Protein AF-A0A3B0WI67-F1 (afdb_monomer_lite)

InterPro domains:
  IPR000100 Ribonuclease P [PF00825] (2-57)
  IPR000100 Ribonuclease P [PTHR33992] (1-70)
  IPR000100 Rib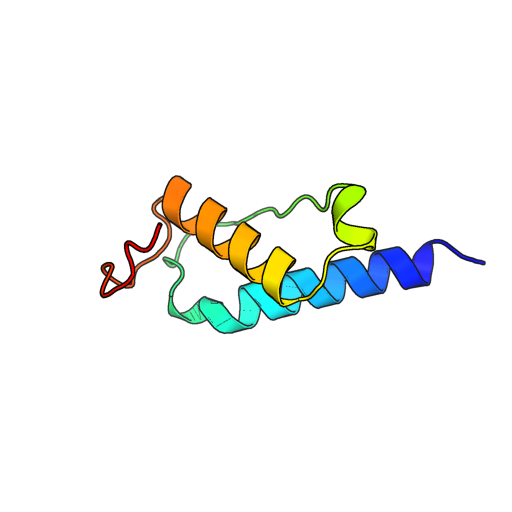onuclease P [TIGR00188] (1-60)
  IPR014721 Small ribosomal subunit protein uS5 domain 2-type fold, subgroup [G3DSA:3.30.230.10] (1-65)
  IPR020539 Ribonuclease P, conserved site [PS00648] (1-15)
  IPR020568 Ribosomal protein uS5 domain 2-type superfamily [SSF54211] (2-60)

Sequence (71 aa):
MGNAVVRNRVKRLLREAVRCHLDDIELGWDCIWIARPRLSRASFAEVETAVLQLLRQSKLLTVSERTEKKM

pLDDT: mean 84.53, std 14.32, range [38.22, 95.62]

Radius of gyration: 13.47 Å; chains: 1; bounding box: 28×22×44 Å

Structure (mmCIF, N/CA/C/O backbone):
data_AF-A0A3B0WI67-F1
#
_entry.id   AF-A0A3B0WI67-F1
#
loop_
_atom_site.group_PDB
_atom_site.id
_atom_site.type_symbol
_atom_site.label_atom_id
_atom_site.label_alt_id
_atom_site.label_comp_id
_atom_site.label_asym_id
_atom_site.label_entity_id
_atom_site.label_seq_id
_atom_site.pdbx_PDB_ins_code
_atom_site.Cartn_x
_atom_site.Cartn_y
_atom_site.Cartn_z
_atom_site.occupancy
_atom_site.B_iso_or_equiv
_atom_site.auth_seq_id
_atom_site.auth_comp_id
_atom_site.auth_asym_id
_atom_site.auth_atom_id
_atom_site.pdbx_PDB_model_num
ATOM 1 N N . MET A 1 1 ? 10.186 -2.643 -26.060 1.00 51.31 1 MET A N 1
ATOM 2 C CA . MET A 1 1 ? 10.475 -3.402 -24.822 1.00 51.31 1 MET A CA 1
ATOM 3 C C . MET A 1 1 ? 11.079 -2.434 -23.806 1.00 51.31 1 MET A C 1
ATOM 5 O O . MET A 1 1 ? 12.168 -1.957 -24.057 1.00 51.31 1 MET A O 1
ATOM 9 N N . GLY A 1 2 ? 10.378 -2.016 -22.745 1.00 56.69 2 GLY A N 1
ATOM 10 C CA . GLY A 1 2 ? 10.978 -1.047 -21.798 1.00 56.69 2 GLY A CA 1
ATOM 11 C C . GLY A 1 2 ? 10.073 -0.574 -20.660 1.00 56.69 2 GLY A C 1
ATOM 12 O O . GLY A 1 2 ? 10.515 -0.454 -19.526 1.00 56.69 2 GLY A O 1
ATOM 13 N N . ASN A 1 3 ? 8.770 -0.421 -20.903 1.00 78.94 3 ASN A N 1
ATOM 14 C CA . ASN A 1 3 ? 7.862 0.104 -19.871 1.00 78.94 3 ASN A CA 1
ATOM 15 C C . ASN A 1 3 ? 7.188 -0.974 -19.010 1.00 78.94 3 ASN A C 1
ATOM 17 O O . ASN A 1 3 ? 6.767 -0.689 -17.892 1.00 78.94 3 ASN A O 1
ATOM 21 N N . ALA A 1 4 ? 7.094 -2.222 -19.480 1.00 87.06 4 ALA A N 1
ATOM 22 C CA . ALA A 1 4 ? 6.438 -3.293 -18.724 1.00 87.06 4 ALA A CA 1
ATOM 23 C C . ALA A 1 4 ? 7.181 -3.630 -17.420 1.00 87.06 4 ALA A C 1
ATOM 25 O O . ALA A 1 4 ? 6.548 -3.742 -16.375 1.00 87.06 4 ALA A O 1
ATOM 26 N N . VAL A 1 5 ? 8.514 -3.706 -17.466 1.00 89.62 5 VAL A N 1
ATOM 27 C CA . VAL A 1 5 ? 9.354 -4.018 -16.298 1.00 89.62 5 VAL A CA 1
ATOM 28 C C . VAL A 1 5 ? 9.241 -2.927 -15.236 1.00 89.62 5 VAL A C 1
ATOM 30 O O . VAL A 1 5 ? 9.001 -3.234 -14.072 1.00 89.62 5 VAL A O 1
ATOM 33 N N . VAL A 1 6 ? 9.323 -1.653 -15.634 1.00 90.19 6 VAL A N 1
ATOM 34 C CA . VAL A 1 6 ? 9.194 -0.518 -14.708 1.00 90.19 6 VAL A CA 1
ATOM 35 C C . VAL A 1 6 ? 7.802 -0.485 -14.074 1.00 90.19 6 VAL A C 1
ATOM 37 O O . VAL A 1 6 ? 7.689 -0.382 -12.855 1.00 90.19 6 VAL A O 1
ATOM 40 N N . ARG A 1 7 ? 6.734 -0.661 -14.867 1.00 88.62 7 ARG A N 1
ATOM 41 C CA . ARG A 1 7 ? 5.358 -0.737 -14.342 1.00 88.62 7 ARG A CA 1
ATOM 42 C C . ARG A 1 7 ? 5.175 -1.910 -13.381 1.00 88.62 7 ARG A C 1
ATOM 44 O O . ARG A 1 7 ? 4.560 -1.741 -12.333 1.00 88.62 7 ARG A O 1
ATOM 51 N N . ASN A 1 8 ? 5.719 -3.082 -13.706 1.00 92.44 8 ASN A N 1
ATOM 52 C CA . ASN A 1 8 ? 5.614 -4.268 -12.858 1.00 92.44 8 ASN A CA 1
ATOM 53 C C . ASN A 1 8 ? 6.414 -4.113 -11.563 1.00 92.44 8 ASN A C 1
ATOM 55 O O . ASN A 1 8 ? 5.914 -4.484 -10.505 1.00 92.44 8 ASN A O 1
ATOM 59 N N . ARG A 1 9 ? 7.609 -3.509 -11.626 1.00 91.88 9 ARG A N 1
ATOM 60 C CA . ARG A 1 9 ? 8.398 -3.142 -10.443 1.00 91.88 9 ARG A CA 1
ATOM 61 C C . ARG A 1 9 ? 7.591 -2.230 -9.527 1.00 91.88 9 ARG A C 1
ATOM 63 O O . ARG A 1 9 ? 7.488 -2.518 -8.343 1.00 91.88 9 ARG A O 1
ATOM 70 N N . VAL A 1 10 ? 6.991 -1.176 -10.077 1.00 92.75 10 VAL A N 1
ATOM 71 C CA . VAL A 1 10 ? 6.188 -0.218 -9.307 1.00 92.75 10 VAL A CA 1
ATOM 72 C C . VAL A 1 10 ? 4.962 -0.888 -8.683 1.00 92.75 10 VAL A C 1
ATOM 74 O O . VAL A 1 10 ? 4.737 -0.743 -7.485 1.00 92.75 10 VAL A O 1
ATOM 77 N N . LYS A 1 11 ? 4.215 -1.693 -9.453 1.00 91.88 11 LYS A N 1
ATOM 78 C CA . LYS A 1 11 ? 3.091 -2.485 -8.926 1.00 91.88 11 LYS A CA 1
ATOM 79 C C . LYS A 1 11 ? 3.528 -3.436 -7.810 1.00 91.88 11 LYS A C 1
ATOM 81 O O . LYS A 1 11 ? 2.781 -3.614 -6.857 1.00 91.88 11 LYS A O 1
ATOM 86 N N . ARG A 1 12 ? 4.701 -4.069 -7.937 1.00 93.56 12 ARG A N 1
ATOM 87 C CA . ARG A 1 12 ? 5.239 -4.980 -6.919 1.00 93.56 12 ARG A CA 1
ATOM 88 C C . ARG A 1 12 ? 5.624 -4.223 -5.654 1.00 93.56 12 ARG A C 1
ATOM 90 O O . ARG A 1 12 ? 5.175 -4.615 -4.594 1.00 93.56 12 ARG A O 1
ATOM 97 N N . LEU A 1 13 ? 6.384 -3.134 -5.772 1.00 93.69 13 LEU A N 1
ATOM 98 C CA . LEU A 1 13 ? 6.775 -2.305 -4.628 1.00 93.69 13 LEU A CA 1
ATOM 99 C C . LEU A 1 13 ? 5.562 -1.823 -3.840 1.00 93.69 13 LEU A C 1
ATOM 101 O O . LEU A 1 13 ? 5.544 -1.936 -2.623 1.00 93.69 13 LEU A O 1
ATOM 105 N N . LEU A 1 14 ? 4.544 -1.328 -4.543 1.00 93.44 14 LEU A N 1
ATOM 106 C CA . LEU A 1 14 ? 3.359 -0.789 -3.898 1.00 93.44 14 LEU A CA 1
ATOM 107 C C . LEU A 1 14 ? 2.510 -1.887 -3.241 1.00 93.44 14 LEU A C 1
ATOM 109 O O . LEU A 1 14 ? 2.044 -1.701 -2.124 1.00 93.44 14 LEU A O 1
ATOM 113 N N . ARG A 1 15 ? 2.372 -3.055 -3.884 1.00 93.62 15 ARG A N 1
ATOM 114 C CA . ARG A 1 15 ? 1.723 -4.219 -3.260 1.00 93.62 15 ARG A CA 1
ATOM 115 C C . ARG A 1 15 ? 2.463 -4.698 -2.019 1.00 93.62 15 ARG A C 1
ATOM 117 O O . ARG A 1 15 ? 1.808 -4.973 -1.029 1.00 93.62 15 ARG A O 1
ATOM 124 N N . GLU A 1 16 ? 3.789 -4.787 -2.066 1.00 95.62 16 GLU A N 1
ATOM 125 C CA . GLU A 1 16 ? 4.578 -5.201 -0.903 1.00 95.62 16 GLU A CA 1
ATOM 126 C C . GLU A 1 16 ? 4.475 -4.188 0.238 1.00 95.62 16 GLU A C 1
ATOM 128 O O . GLU A 1 16 ? 4.251 -4.592 1.371 1.00 95.62 16 GLU A O 1
ATOM 133 N N . ALA A 1 17 ? 4.555 -2.887 -0.060 1.00 94.25 17 ALA A N 1
ATOM 134 C 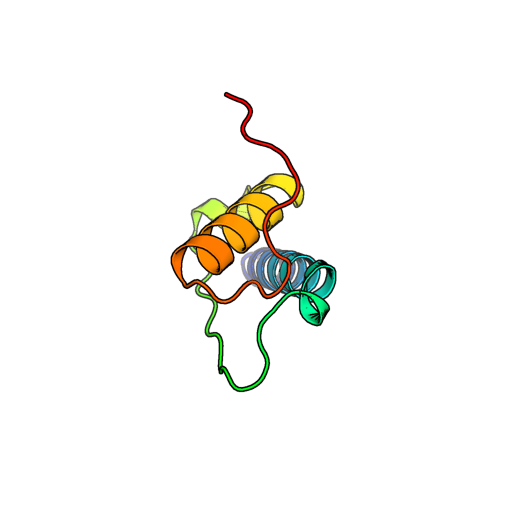CA . ALA A 1 17 ? 4.409 -1.843 0.951 1.00 94.25 17 ALA A CA 1
ATOM 135 C C . ALA A 1 17 ? 3.045 -1.925 1.650 1.00 94.25 17 ALA A C 1
ATOM 137 O O . ALA A 1 17 ? 2.985 -1.875 2.868 1.00 94.25 17 ALA A O 1
ATOM 138 N N . VAL A 1 18 ? 1.954 -2.120 0.902 1.00 92.81 18 VAL A N 1
ATOM 139 C CA . VAL A 1 18 ? 0.620 -2.301 1.499 1.00 92.81 18 VAL A CA 1
ATOM 140 C C . VAL A 1 18 ? 0.519 -3.629 2.253 1.00 92.81 18 VAL A C 1
ATOM 142 O O . VAL A 1 18 ? -0.037 -3.664 3.342 1.00 92.81 18 VAL A O 1
ATOM 145 N N . ARG A 1 19 ? 1.081 -4.720 1.715 1.00 92.56 19 ARG A N 1
ATOM 146 C CA . ARG A 1 19 ? 1.045 -6.053 2.338 1.00 92.56 19 ARG A CA 1
ATOM 147 C C . ARG A 1 19 ? 1.714 -6.071 3.714 1.00 92.56 19 ARG A C 1
ATOM 149 O O . ARG A 1 19 ? 1.222 -6.770 4.589 1.00 92.56 19 ARG A O 1
ATOM 156 N N . CYS A 1 20 ? 2.810 -5.333 3.902 1.00 92.31 20 CYS A N 1
ATOM 157 C CA . CYS A 1 20 ? 3.505 -5.244 5.191 1.00 92.31 20 CYS A CA 1
ATOM 158 C C . CYS A 1 20 ? 2.658 -4.618 6.308 1.00 92.31 20 CYS A C 1
ATOM 160 O O . CYS A 1 20 ? 2.926 -4.897 7.467 1.00 92.31 20 CYS A O 1
ATOM 162 N N . HIS A 1 21 ? 1.656 -3.808 5.954 1.00 90.38 21 HIS A N 1
ATOM 163 C CA . HIS A 1 21 ? 0.808 -3.065 6.893 1.00 90.38 21 HIS A CA 1
ATOM 164 C C . HIS A 1 21 ? -0.668 -3.454 6.761 1.00 90.38 21 HIS A C 1
ATOM 166 O O . HIS A 1 21 ? -1.541 -2.717 7.200 1.00 90.38 21 HIS A O 1
ATOM 172 N N . LEU A 1 22 ? -0.976 -4.582 6.109 1.00 88.56 22 LEU A N 1
ATOM 173 C CA . LEU A 1 22 ? -2.359 -4.967 5.812 1.00 88.56 22 LEU A CA 1
ATOM 174 C C . LEU A 1 22 ? -3.166 -5.232 7.089 1.00 88.56 22 LEU A C 1
ATOM 176 O O . LEU A 1 22 ? -4.339 -4.877 7.143 1.00 88.56 22 LEU A O 1
ATOM 180 N N . ASP A 1 23 ? -2.519 -5.800 8.107 1.00 89.00 23 ASP A N 1
ATOM 181 C CA . ASP A 1 23 ? -3.121 -6.076 9.416 1.00 89.00 23 ASP A CA 1
ATOM 182 C C . ASP A 1 23 ? -3.415 -4.788 10.211 1.00 89.00 23 ASP A C 1
ATOM 184 O O . ASP A 1 23 ? -4.273 -4.781 11.094 1.00 89.00 23 ASP A O 1
ATOM 188 N N . ASP A 1 24 ? -2.750 -3.686 9.854 1.00 88.75 24 ASP A N 1
ATOM 189 C CA . ASP A 1 24 ? -2.904 -2.373 10.484 1.00 88.75 24 ASP A CA 1
ATOM 190 C C . ASP A 1 24 ? -3.940 -1.490 9.766 1.00 88.75 24 ASP A C 1
ATOM 192 O O . ASP A 1 24 ? -4.205 -0.368 10.204 1.00 88.75 24 ASP A O 1
ATOM 196 N N . ILE A 1 25 ? -4.509 -1.957 8.649 1.00 88.81 25 ILE 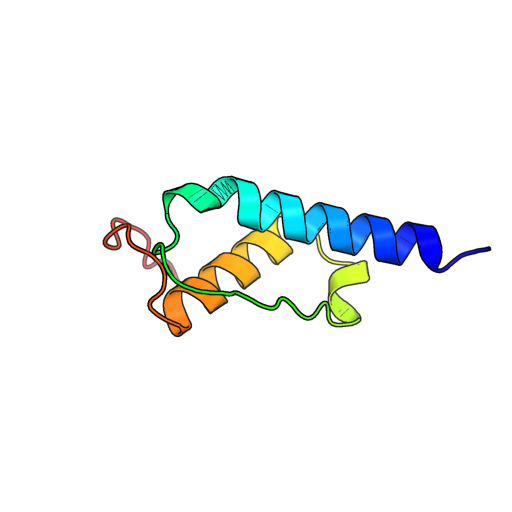A N 1
ATOM 197 C CA . ILE A 1 25 ? -5.523 -1.233 7.872 1.00 88.81 25 ILE A CA 1
ATOM 198 C C . ILE A 1 25 ? -6.921 -1.653 8.332 1.00 88.81 25 ILE A C 1
ATOM 200 O O . ILE A 1 25 ? -7.216 -2.834 8.504 1.00 88.81 25 ILE A O 1
ATOM 204 N N . GLU A 1 26 ? -7.811 -0.676 8.501 1.00 88.06 26 GLU A N 1
ATOM 205 C CA . GLU A 1 26 ? -9.204 -0.918 8.867 1.00 88.06 26 GLU A CA 1
ATOM 206 C C . GLU A 1 26 ? -9.924 -1.760 7.803 1.00 88.06 26 GLU A C 1
ATOM 208 O O . GLU A 1 26 ? -9.893 -1.467 6.604 1.00 88.06 26 GLU A O 1
ATOM 213 N N . LEU A 1 27 ? -10.594 -2.821 8.255 1.00 86.06 27 LEU A N 1
ATOM 214 C CA . LEU A 1 27 ? -11.385 -3.694 7.393 1.00 86.06 27 LEU A CA 1
ATOM 215 C C . LEU A 1 27 ? -12.664 -2.988 6.917 1.00 86.06 27 LEU A C 1
ATOM 217 O O . LEU A 1 27 ? -13.226 -2.152 7.616 1.00 86.06 27 LEU A O 1
ATOM 221 N N . GLY A 1 28 ? -13.167 -3.385 5.744 1.00 87.25 28 GLY A N 1
ATOM 222 C CA . GLY A 1 28 ? -14.425 -2.867 5.184 1.00 87.25 28 GLY A CA 1
ATOM 223 C C . GLY A 1 28 ? -14.264 -1.745 4.155 1.00 87.25 28 GLY A C 1
ATOM 224 O O . GLY A 1 28 ? -15.267 -1.192 3.708 1.00 87.25 28 GLY A O 1
ATOM 225 N N . TRP A 1 29 ? -13.030 -1.441 3.747 1.00 87.31 29 TRP A N 1
ATOM 226 C CA . TRP A 1 29 ? -12.722 -0.405 2.763 1.00 87.31 29 TRP A CA 1
ATOM 227 C C . TRP A 1 29 ? -12.087 -0.971 1.491 1.00 87.31 29 TRP A C 1
ATOM 229 O O . TRP A 1 29 ? -11.173 -1.794 1.547 1.00 87.31 29 TRP A O 1
ATOM 239 N N . ASP A 1 30 ? -12.509 -0.444 0.341 1.00 88.75 30 ASP A N 1
ATOM 240 C CA . ASP A 1 30 ? -11.853 -0.675 -0.945 1.00 88.75 30 ASP A CA 1
ATOM 241 C C . ASP A 1 30 ? -10.860 0.456 -1.249 1.00 88.75 30 ASP A C 1
ATOM 243 O O . ASP A 1 30 ? -11.236 1.594 -1.537 1.00 88.75 30 ASP A O 1
ATOM 247 N N . CYS A 1 31 ? -9.564 0.140 -1.218 1.00 88.75 31 CYS A N 1
ATOM 248 C CA . CYS A 1 31 ? -8.493 1.107 -1.465 1.00 88.75 31 CYS A CA 1
ATOM 249 C C . CYS A 1 31 ? -7.972 1.027 -2.908 1.00 88.75 31 CYS A C 1
ATOM 251 O O . CYS A 1 31 ? -7.400 0.017 -3.326 1.00 88.75 31 CYS A O 1
ATOM 253 N N . ILE A 1 32 ? -8.077 2.129 -3.660 1.00 90.94 32 ILE A N 1
ATOM 254 C CA . ILE A 1 32 ? -7.502 2.244 -5.009 1.00 90.94 32 ILE A CA 1
ATOM 255 C C . ILE A 1 32 ? -6.189 3.029 -4.958 1.00 90.94 32 ILE A C 1
ATOM 257 O O . ILE A 1 32 ? -6.159 4.219 -4.648 1.00 90.94 32 ILE A O 1
ATOM 261 N N . TRP A 1 33 ? -5.094 2.377 -5.350 1.00 91.00 33 TRP A N 1
ATOM 262 C CA . TRP A 1 33 ? -3.763 2.980 -5.370 1.00 91.00 33 TRP A CA 1
ATOM 263 C C . TRP A 1 33 ? -3.344 3.426 -6.773 1.00 91.00 33 TRP A C 1
ATOM 265 O O . TRP A 1 33 ? -3.230 2.614 -7.695 1.00 91.00 33 TRP A O 1
ATOM 275 N N . ILE A 1 34 ? -3.033 4.717 -6.932 1.00 90.31 34 ILE A N 1
ATOM 276 C CA . ILE A 1 34 ? -2.605 5.299 -8.212 1.00 90.31 34 ILE A CA 1
ATOM 277 C C . ILE A 1 34 ? -1.099 5.582 -8.187 1.00 90.31 34 ILE A C 1
ATOM 279 O O . ILE A 1 34 ? -0.626 6.552 -7.594 1.00 90.31 34 ILE A O 1
ATOM 283 N N . ALA A 1 35 ? -0.330 4.757 -8.897 1.00 88.94 35 ALA A N 1
ATOM 284 C CA . ALA A 1 35 ? 1.106 4.957 -9.057 1.00 88.94 35 ALA A CA 1
ATOM 285 C C . ALA A 1 35 ? 1.413 6.180 -9.943 1.00 88.94 35 ALA A C 1
ATOM 287 O O . ALA A 1 35 ? 1.117 6.193 -11.139 1.00 88.94 35 ALA A O 1
ATOM 288 N N . ARG A 1 36 ? 2.059 7.203 -9.370 1.00 88.75 36 ARG A N 1
ATOM 289 C CA . ARG A 1 36 ? 2.512 8.401 -10.101 1.00 88.75 36 ARG A CA 1
ATOM 290 C C . ARG A 1 36 ? 3.885 8.164 -10.750 1.00 88.75 36 ARG A C 1
ATOM 292 O O . ARG A 1 36 ? 4.673 7.395 -10.205 1.00 88.75 36 ARG A O 1
ATOM 299 N N . PRO A 1 37 ? 4.245 8.859 -11.849 1.00 85.88 37 PRO A N 1
ATOM 300 C CA . PRO A 1 37 ? 5.519 8.643 -12.550 1.00 85.88 37 PRO A CA 1
ATOM 301 C C . PRO A 1 37 ? 6.770 8.713 -11.662 1.00 85.88 37 PRO A C 1
ATOM 303 O O . PRO A 1 37 ? 7.709 7.955 -11.874 1.00 85.88 37 PRO A O 1
ATOM 306 N N . ARG A 1 38 ? 6.772 9.558 -10.621 1.00 86.75 38 ARG A N 1
ATOM 307 C CA . ARG A 1 38 ? 7.890 9.673 -9.662 1.00 86.75 38 ARG A CA 1
ATOM 308 C C . ARG A 1 38 ? 8.195 8.361 -8.922 1.00 86.75 38 ARG A C 1
ATOM 310 O O . ARG A 1 38 ? 9.346 8.106 -8.582 1.00 86.75 38 ARG A O 1
ATOM 317 N N . LEU A 1 39 ? 7.198 7.490 -8.759 1.00 87.81 39 LEU A N 1
ATOM 318 C CA . LEU A 1 39 ? 7.320 6.199 -8.079 1.00 87.81 39 LEU A CA 1
ATOM 319 C C . LEU A 1 39 ? 8.262 5.229 -8.815 1.00 87.81 39 LEU A C 1
ATOM 321 O O . LEU A 1 39 ? 8.793 4.299 -8.216 1.00 87.81 39 LEU A O 1
ATOM 325 N N . SER A 1 40 ? 8.518 5.445 -10.112 1.00 87.62 40 SER A N 1
ATOM 326 C CA . SER A 1 40 ? 9.415 4.583 -10.889 1.00 87.62 40 SER A CA 1
ATOM 327 C C . SER A 1 40 ? 10.868 4.641 -10.423 1.00 87.62 40 SER A C 1
ATOM 329 O O . SER A 1 40 ? 11.612 3.700 -10.692 1.00 87.62 40 SER A O 1
ATOM 331 N N . ARG A 1 41 ? 11.273 5.724 -9.749 1.00 90.25 41 ARG A N 1
ATOM 332 C CA . ARG A 1 41 ? 12.629 5.924 -9.213 1.00 90.25 41 ARG A CA 1
ATOM 333 C C . ARG A 1 41 ? 12.701 5.805 -7.690 1.00 90.25 41 ARG A C 1
ATOM 335 O O . ARG A 1 41 ? 13.802 5.774 -7.162 1.00 90.25 41 ARG A O 1
ATOM 342 N N . ALA A 1 42 ? 11.557 5.692 -7.019 1.00 91.94 42 ALA A N 1
ATOM 343 C CA . ALA A 1 42 ? 11.500 5.555 -5.573 1.00 91.94 42 ALA A CA 1
ATOM 344 C C . ALA A 1 42 ? 12.075 4.206 -5.104 1.00 91.94 42 ALA A C 1
ATOM 346 O O . ALA A 1 42 ? 11.955 3.167 -5.780 1.00 91.94 42 ALA A O 1
ATOM 347 N N . SER A 1 43 ? 12.698 4.248 -3.935 1.00 93.69 43 SER A N 1
ATOM 348 C CA . SER A 1 43 ? 13.063 3.113 -3.097 1.00 93.69 43 SER A CA 1
ATOM 349 C C . SER A 1 43 ? 11.833 2.546 -2.386 1.00 93.69 43 SER A C 1
ATOM 351 O O . SER A 1 43 ? 10.790 3.188 -2.302 1.00 93.69 43 SER A O 1
ATOM 353 N N . PHE A 1 44 ? 11.947 1.326 -1.860 1.00 93.00 44 PHE A N 1
ATOM 354 C CA . PHE A 1 44 ? 10.868 0.721 -1.078 1.00 93.00 44 PHE A CA 1
ATOM 355 C C . PHE A 1 44 ? 10.495 1.572 0.146 1.00 93.00 44 PHE A C 1
ATOM 357 O O . PHE A 1 44 ? 9.317 1.837 0.340 1.00 93.00 44 PHE A O 1
ATOM 364 N N . ALA A 1 45 ? 11.485 2.076 0.891 1.00 93.81 45 ALA A N 1
ATOM 365 C CA . ALA A 1 45 ? 11.262 2.898 2.082 1.00 93.81 45 ALA A CA 1
ATOM 366 C C . ALA A 1 45 ? 10.505 4.204 1.775 1.00 93.81 45 ALA A C 1
ATOM 368 O O . ALA A 1 45 ? 9.622 4.609 2.529 1.00 93.81 45 ALA A O 1
ATOM 369 N N . GLU A 1 46 ? 10.795 4.849 0.639 1.00 94.44 46 GLU A N 1
ATOM 370 C CA . GLU A 1 46 ? 10.040 6.029 0.192 1.00 94.44 46 GLU A CA 1
ATOM 371 C C . GLU A 1 46 ? 8.588 5.674 -0.162 1.00 94.44 46 GLU A C 1
ATOM 373 O O . GLU A 1 46 ? 7.671 6.428 0.165 1.00 94.44 46 GLU A O 1
ATOM 378 N N . VAL A 1 47 ? 8.366 4.525 -0.814 1.00 94.25 47 VAL A N 1
ATOM 379 C CA . VAL A 1 47 ? 7.016 4.040 -1.150 1.00 94.25 47 VAL A CA 1
ATOM 380 C C . VAL A 1 47 ? 6.235 3.708 0.120 1.00 94.25 47 VAL A C 1
ATOM 382 O O . VAL A 1 47 ? 5.092 4.131 0.251 1.00 94.25 47 VAL A O 1
ATOM 385 N N . GLU A 1 48 ? 6.850 2.990 1.055 1.00 94.50 48 GLU A N 1
ATOM 386 C CA . GLU A 1 48 ? 6.263 2.613 2.341 1.00 94.50 48 GLU A CA 1
ATOM 387 C C . GLU A 1 48 ? 5.896 3.843 3.176 1.00 94.50 48 GLU A C 1
ATOM 389 O O . GLU A 1 48 ? 4.762 3.963 3.635 1.00 94.50 48 GLU A O 1
ATOM 394 N N . THR A 1 49 ? 6.806 4.816 3.277 1.00 94.00 49 THR A N 1
ATOM 395 C CA . THR A 1 49 ? 6.546 6.086 3.970 1.00 94.00 49 THR A CA 1
ATOM 396 C C . THR A 1 49 ? 5.342 6.807 3.364 1.00 94.00 49 THR A C 1
ATOM 398 O O . THR A 1 49 ? 4.462 7.264 4.094 1.00 94.00 49 THR A O 1
ATOM 401 N N . ALA A 1 50 ? 5.259 6.883 2.031 1.00 93.19 50 ALA A N 1
ATOM 402 C CA . ALA A 1 50 ? 4.139 7.523 1.346 1.00 93.19 50 ALA A CA 1
ATOM 403 C C . ALA A 1 50 ? 2.809 6.770 1.547 1.00 93.19 50 ALA A C 1
ATOM 405 O O . ALA A 1 50 ? 1.769 7.402 1.731 1.00 93.19 50 ALA A O 1
ATOM 406 N N . VAL A 1 51 ? 2.835 5.432 1.538 1.00 92.75 51 VAL A N 1
ATOM 407 C CA . VAL A 1 51 ? 1.669 4.577 1.824 1.00 92.75 51 VAL A CA 1
ATOM 408 C C . VAL A 1 51 ? 1.152 4.842 3.238 1.00 92.75 51 VAL A C 1
ATOM 410 O O . VAL A 1 51 ? -0.024 5.165 3.402 1.00 92.75 51 VAL A O 1
ATOM 413 N N . LEU A 1 52 ? 2.030 4.805 4.243 1.00 92.25 52 LEU A N 1
ATOM 414 C CA . LEU A 1 52 ? 1.666 5.062 5.638 1.00 92.25 52 LEU A CA 1
ATOM 415 C C . LEU A 1 52 ? 1.136 6.483 5.851 1.00 92.25 52 LEU A C 1
ATOM 417 O O . LEU A 1 52 ? 0.158 6.676 6.570 1.00 92.25 52 LEU A O 1
ATOM 421 N N . GLN A 1 53 ? 1.736 7.487 5.206 1.00 92.81 53 GLN A N 1
ATOM 422 C CA . GLN A 1 53 ? 1.239 8.864 5.260 1.00 92.81 53 GLN A CA 1
ATOM 423 C C . GLN A 1 53 ? -0.188 8.986 4.708 1.00 92.81 53 GLN A C 1
ATOM 425 O O . GLN A 1 53 ? -1.013 9.662 5.320 1.00 92.81 53 GLN A O 1
ATOM 430 N N . LEU A 1 54 ? -0.497 8.323 3.589 1.00 91.88 54 LEU A N 1
ATOM 431 C CA . LEU A 1 54 ? -1.842 8.333 3.004 1.00 91.88 54 LEU A CA 1
ATOM 432 C C . LEU A 1 54 ? -2.861 7.593 3.879 1.00 91.88 54 LEU A C 1
A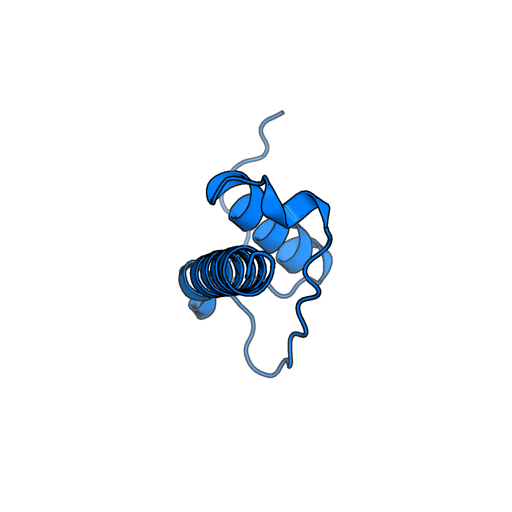TOM 434 O O . LEU A 1 54 ? -3.974 8.087 4.067 1.00 91.88 54 LEU A O 1
ATOM 438 N N . LEU A 1 55 ? -2.486 6.450 4.456 1.00 90.94 55 LEU A N 1
ATOM 439 C CA . LEU A 1 55 ? -3.351 5.698 5.371 1.00 90.94 55 LEU A CA 1
ATOM 440 C C . LEU A 1 55 ? -3.641 6.488 6.660 1.00 90.94 55 LEU A C 1
ATOM 442 O O . LEU A 1 55 ? -4.786 6.537 7.106 1.00 90.94 55 LEU A O 1
ATOM 446 N N . ARG A 1 56 ? -2.645 7.205 7.205 1.00 90.38 56 ARG A N 1
ATOM 447 C CA . ARG A 1 56 ? -2.844 8.139 8.332 1.00 90.38 56 ARG A CA 1
ATOM 448 C C . ARG A 1 56 ? -3.800 9.273 7.979 1.00 90.38 56 ARG A C 1
ATOM 450 O O . ARG A 1 56 ? -4.727 9.552 8.732 1.00 90.38 56 ARG A O 1
ATOM 457 N N . GLN A 1 57 ? -3.601 9.919 6.829 1.00 90.75 57 GLN A N 1
ATOM 458 C CA . GLN A 1 57 ? -4.446 11.039 6.390 1.00 90.75 57 GLN A CA 1
ATOM 459 C C . GLN A 1 57 ? -5.898 10.617 6.133 1.00 90.75 57 GLN A C 1
ATOM 461 O O . GLN A 1 57 ? -6.815 11.391 6.398 1.00 90.75 57 GLN A O 1
ATOM 466 N N . SER A 1 58 ? -6.104 9.391 5.650 1.00 89.31 58 SER A N 1
ATOM 467 C CA . SER A 1 58 ? -7.433 8.805 5.440 1.00 89.31 58 SER A CA 1
ATOM 468 C C . SER A 1 58 ? -8.052 8.211 6.709 1.00 89.31 58 SER A C 1
ATOM 470 O O . SER A 1 58 ? -9.208 7.806 6.667 1.00 89.31 58 SER A O 1
ATOM 472 N N . LYS A 1 59 ? -7.327 8.220 7.841 1.00 87.88 59 LYS A N 1
ATOM 473 C CA . LYS A 1 59 ? -7.740 7.633 9.128 1.00 87.88 59 LYS A CA 1
ATOM 474 C C . LYS A 1 59 ? -8.056 6.134 9.046 1.00 87.88 59 LYS A C 1
ATOM 476 O O . LYS A 1 59 ? -8.857 5.640 9.826 1.00 87.88 59 LYS A O 1
ATOM 481 N N . LEU A 1 60 ? -7.401 5.427 8.126 1.00 88.50 60 LEU A N 1
ATOM 482 C CA . LEU A 1 60 ? -7.599 3.993 7.895 1.00 88.50 60 LEU A CA 1
ATOM 483 C C . LEU A 1 60 ? -6.608 3.111 8.663 1.00 88.50 60 LEU A C 1
ATOM 485 O O . LEU A 1 60 ? -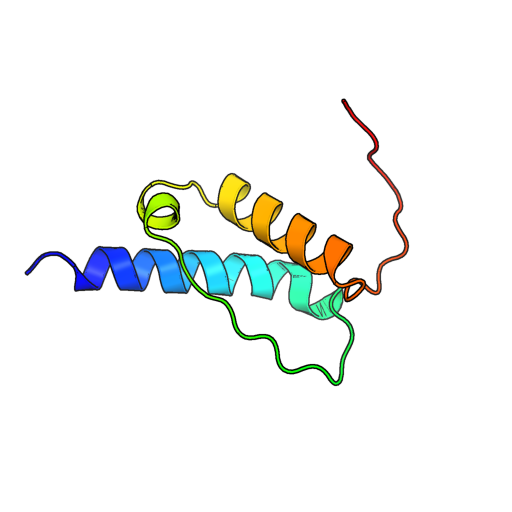6.633 1.899 8.492 1.00 88.50 60 LEU A O 1
ATOM 489 N N . LEU A 1 61 ? -5.712 3.688 9.471 1.00 86.94 61 LEU A N 1
ATOM 490 C CA . LEU A 1 61 ? -4.827 2.907 10.337 1.00 86.94 61 LEU A CA 1
ATOM 491 C C . LEU A 1 61 ? -5.512 2.616 11.674 1.00 86.94 61 LEU A C 1
ATOM 493 O O . 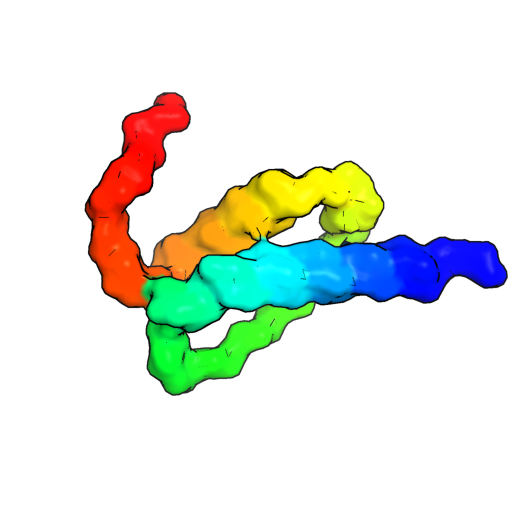LEU A 1 61 ? -5.893 3.542 12.389 1.00 86.94 61 LEU A O 1
ATOM 497 N N . THR A 1 62 ? -5.630 1.335 12.017 1.00 80.69 62 THR A N 1
ATOM 498 C CA . THR A 1 62 ? -6.240 0.849 13.267 1.00 80.69 62 THR A CA 1
ATOM 499 C C . THR A 1 62 ? -5.259 0.843 14.432 1.00 80.69 62 THR A C 1
ATOM 501 O O . THR A 1 62 ? -5.669 0.925 15.593 1.00 80.69 62 THR A O 1
ATOM 504 N N . VAL A 1 63 ? -3.956 0.794 14.149 1.00 70.69 63 VAL A N 1
ATOM 505 C CA . VAL A 1 63 ? -2.925 0.908 15.179 1.00 70.69 63 VAL A CA 1
ATOM 506 C C . VAL A 1 63 ? -2.898 2.342 15.694 1.00 70.69 63 VAL A C 1
ATOM 508 O O . VAL A 1 63 ? -2.431 3.263 15.021 1.00 70.69 63 VAL A O 1
ATOM 511 N N . SER A 1 64 ? -3.395 2.525 16.922 1.00 55.66 64 SER A N 1
ATOM 512 C CA . SER A 1 64 ? -3.275 3.785 17.651 1.00 55.66 64 SER A CA 1
ATOM 513 C C . SER A 1 64 ? -1.801 4.178 17.708 1.00 55.66 64 SER A C 1
ATOM 515 O O . SER A 1 64 ? -0.978 3.407 18.208 1.00 55.66 64 SER A O 1
ATOM 517 N N . GLU A 1 65 ? -1.481 5.361 17.197 1.00 57.88 65 GLU A N 1
ATOM 518 C CA . GLU A 1 65 ? -0.133 5.909 17.099 1.00 57.88 65 GLU A CA 1
ATOM 519 C C . GLU A 1 65 ? 0.645 5.764 18.415 1.00 57.88 65 GLU A C 1
ATOM 521 O O . GLU A 1 65 ? 0.518 6.565 19.342 1.00 57.88 65 GLU A O 1
ATOM 526 N N . ARG A 1 66 ? 1.512 4.756 18.488 1.00 50.59 66 ARG A N 1
ATOM 527 C CA . ARG A 1 66 ? 2.627 4.750 19.423 1.00 50.59 66 ARG A CA 1
ATOM 528 C C . ARG A 1 66 ? 3.875 4.991 18.589 1.00 50.59 66 ARG A C 1
ATOM 530 O O . ARG A 1 66 ? 4.368 4.064 17.958 1.00 50.59 66 ARG A O 1
ATOM 537 N N . THR A 1 67 ? 4.394 6.224 18.657 1.00 56.12 67 THR A N 1
ATOM 538 C CA . THR A 1 67 ? 5.744 6.647 18.205 1.00 56.12 67 THR A CA 1
ATOM 539 C C . THR A 1 67 ? 5.950 6.648 16.668 1.00 56.12 67 THR A C 1
ATOM 541 O O . THR A 1 67 ? 5.578 5.714 15.986 1.00 56.12 67 THR A O 1
ATOM 544 N N . GLU A 1 68 ? 6.471 7.672 15.985 1.00 46.66 68 GLU A N 1
ATOM 545 C CA . GLU A 1 68 ? 7.392 8.746 16.351 1.00 46.66 68 GLU A CA 1
ATOM 546 C C . GLU A 1 68 ? 6.996 10.075 15.690 1.00 46.66 68 GLU A C 1
ATOM 548 O O . GLU A 1 68 ? 7.019 10.249 14.472 1.00 46.66 68 GLU A O 1
ATOM 553 N N . LYS A 1 69 ? 6.731 11.064 16.540 1.00 47.62 69 LYS A N 1
ATOM 554 C CA . LYS A 1 69 ? 6.961 12.467 16.229 1.00 47.62 69 LYS A CA 1
ATOM 555 C C . LYS A 1 69 ? 8.480 12.662 16.212 1.00 47.62 69 LYS A C 1
ATOM 557 O O . LYS A 1 69 ? 9.093 12.714 17.276 1.00 47.62 69 LYS A O 1
ATOM 562 N N . LYS A 1 70 ? 9.100 12.710 15.033 1.00 47.28 70 LYS A N 1
ATOM 563 C CA . LYS A 1 70 ? 10.508 13.107 14.899 1.00 47.28 70 LYS A CA 1
ATOM 564 C C . LYS A 1 70 ? 10.777 13.750 13.538 1.00 47.28 70 LYS A C 1
ATOM 566 O O . LYS A 1 70 ? 11.274 13.095 12.632 1.00 47.28 70 LYS A O 1
ATOM 571 N N . MET A 1 71 ? 10.407 15.023 13.405 1.00 38.22 71 MET A N 1
ATOM 572 C CA . MET A 1 71 ? 11.317 16.127 13.059 1.00 38.22 71 MET A CA 1
ATOM 573 C C . MET A 1 71 ? 10.600 17.461 13.249 1.00 38.22 71 MET A C 1
ATOM 575 O O . MET A 1 71 ? 9.391 17.519 12.932 1.00 38.22 71 MET A O 1
#

Organism: NCBI:txid652676

Foldseek 3Di:
DPVVVLVVVLVVLLVVLCVVCVVQFAPDDDDDDDDDPVSSPDDSVVSNVVVVVVCVVVVGGNPDDDDDPDD

Secondary structure (DSSP, 8-state):
--HHHHHHHHHHHHHHHHHHTGGGBPTT--PPP---GGGGT--HHHHHHHHHHHHHHTT-B-S---S----